Protein AF-0000000084360359 (afdb_homodimer)

Organism: NCBI:txid28181

InterPro domains:
  IPR021473 Protein of unknown function DUF3126 [PF11324] (5-67)

Radius of gyration: 15.85 Å; Cα contacts (8 Å, |Δi|>4): 251; chains: 2; bounding box: 29×44×35 Å

pLDDT: mean 91.84, std 10.42, range [47.56, 98.38]

Foldseek 3Di:
DDPVVQVVVQVVVCVVVVANQKDFDDDPDPPDWTWIDRPPHTFFTKDWDDDPRDIDIDTDGDDDPVNDDDPDDD/DDPVVQVVVQVVVCVVVVANQKDFDDDPDPPDWTWIDRPPHTFFTKDWDDDPRDIDIDTDGDDDPVNDDDPDDD

Secondary structure (DSSP, 8-state):
--HHHHHHHHHHHHHHHT-TTEE-PPPSSTTS-EEEEETTEEEEEEEEEEETTEEEEEEEEEEEGGGSPPP---/--HHHHHHHHHHHHHHHT-TTEE-PPPSSTTS-EEEEETTEEEEEEEEEEETTEEEEEEEEEEEGGGSPPP---

Sequence (148 aa):
MRTTEIARVQAYLRQAFSNNRITVPPVMKADAPIEVYIGDEFIGVLHRDEDEGEVSYSLVMTILDMDLPPLPELMRTTEIARVQAYLRQAFSNNRITVPPVMKADAPIEVYIGDEFIGVL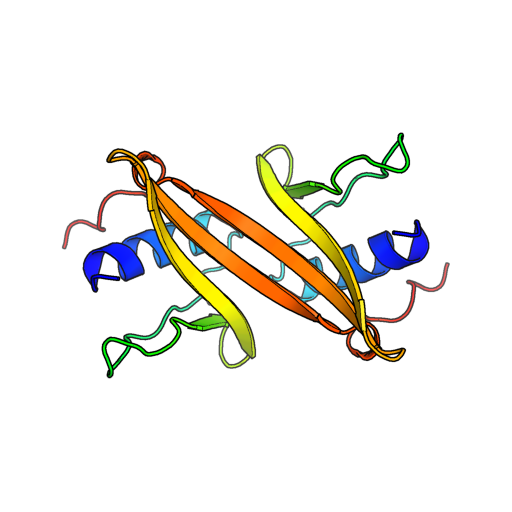HRDEDEGEVSYSLVMTILDMDLPPLPEL

Structure (mmCIF, N/CA/C/O backbone):
data_AF-0000000084360359-model_v1
#
loop_
_entity.id
_entity.type
_entity.pdbx_description
1 polymer 'DUF3126 domain-containing protein'
#
loop_
_atom_site.group_PDB
_atom_site.id
_atom_site.type_symbol
_atom_site.label_atom_id
_atom_site.label_alt_id
_atom_site.label_comp_id
_atom_site.label_asym_id
_atom_site.label_entity_id
_atom_site.label_seq_id
_atom_site.pdbx_PDB_ins_code
_atom_site.Cartn_x
_atom_site.Cartn_y
_atom_site.Cartn_z
_atom_site.occupancy
_atom_site.B_iso_or_equiv
_atom_site.auth_seq_id
_atom_site.auth_comp_id
_atom_site.auth_asym_id
_atom_site.auth_atom_id
_atom_site.pdbx_PDB_model_num
ATOM 1 N N . MET A 1 1 ? -7.301 15.188 4.52 1 89.31 1 MET A N 1
ATOM 2 C CA . MET A 1 1 ? -6.18 15.062 5.445 1 89.31 1 MET A CA 1
ATOM 3 C C . MET A 1 1 ? -5.43 16.391 5.574 1 89.31 1 MET A C 1
ATOM 5 O O . MET A 1 1 ? -5.27 17.109 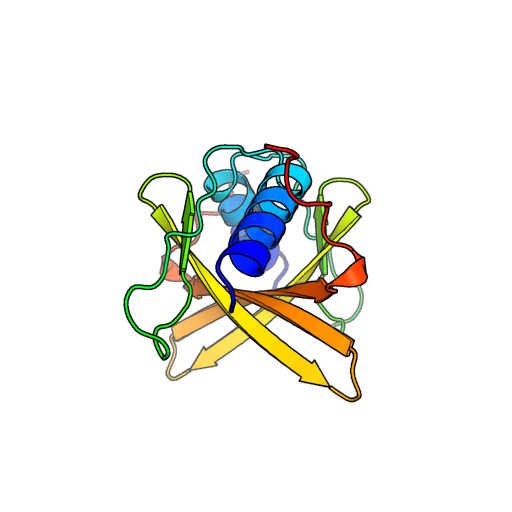4.594 1 89.31 1 MET A O 1
ATOM 9 N N . ARG A 1 2 ? -5.066 16.719 6.887 1 86.88 2 ARG A N 1
ATOM 10 C CA . ARG A 1 2 ? -4.25 17.906 7.105 1 86.88 2 ARG A CA 1
ATOM 11 C C . ARG A 1 2 ? -2.826 17.688 6.609 1 86.88 2 ARG A C 1
ATOM 13 O O . ARG A 1 2 ? -2.348 16.547 6.547 1 86.88 2 ARG A O 1
ATOM 20 N N . THR A 1 3 ? -2.23 18.828 6.301 1 89.44 3 THR A N 1
ATOM 21 C CA . THR A 1 3 ? -0.854 18.766 5.824 1 89.44 3 THR A CA 1
ATOM 22 C C . THR A 1 3 ? 0.033 18.016 6.816 1 89.44 3 THR A C 1
ATOM 24 O O . THR A 1 3 ? 0.92 17.266 6.418 1 89.44 3 THR A O 1
ATOM 27 N N . THR A 1 4 ? -0.174 18.25 8.078 1 90.44 4 THR A N 1
ATOM 28 C CA . THR A 1 4 ? 0.625 17.578 9.102 1 90.44 4 THR A CA 1
ATOM 29 C C . THR A 1 4 ? 0.376 16.078 9.094 1 90.44 4 THR A C 1
ATOM 31 O O . THR A 1 4 ? 1.308 15.289 9.266 1 90.44 4 THR A O 1
ATOM 34 N N . GLU A 1 5 ? -0.907 15.68 8.984 1 92.5 5 GLU A N 1
ATOM 35 C CA . GLU A 1 5 ? -1.228 14.258 8.875 1 92.5 5 GLU A CA 1
ATOM 36 C C . GLU A 1 5 ? -0.517 13.617 7.688 1 92.5 5 GLU A C 1
ATOM 38 O O . GLU A 1 5 ? 0.046 12.531 7.805 1 92.5 5 GLU A O 1
ATOM 43 N N . ILE A 1 6 ? -0.558 14.312 6.59 1 93.69 6 ILE A N 1
ATOM 44 C CA . ILE A 1 6 ? 0.05 13.812 5.363 1 93.69 6 ILE A CA 1
ATOM 45 C C . ILE A 1 6 ? 1.549 13.617 5.57 1 93.69 6 ILE A C 1
ATOM 47 O O . ILE A 1 6 ? 2.104 12.586 5.184 1 93.69 6 ILE A O 1
ATOM 51 N N . ALA A 1 7 ? 2.174 14.602 6.191 1 94 7 ALA A N 1
ATOM 52 C CA . ALA A 1 7 ? 3.609 14.523 6.445 1 94 7 ALA A CA 1
ATOM 53 C C . ALA A 1 7 ? 3.939 13.336 7.348 1 94 7 ALA A C 1
ATOM 55 O O . ALA A 1 7 ? 4.945 12.648 7.141 1 94 7 ALA A O 1
ATOM 56 N N . ARG A 1 8 ? 3.121 13.086 8.305 1 96.25 8 ARG A N 1
ATOM 57 C CA . ARG A 1 8 ? 3.357 11.984 9.234 1 96.25 8 ARG A CA 1
ATOM 58 C C . ARG A 1 8 ? 3.135 10.641 8.547 1 96.25 8 ARG A C 1
ATOM 60 O O . ARG A 1 8 ? 3.896 9.695 8.766 1 96.25 8 ARG A O 1
ATOM 67 N N . VAL A 1 9 ? 2.094 10.555 7.711 1 96.88 9 VAL A N 1
ATOM 68 C CA . VAL A 1 9 ? 1.86 9.328 6.957 1 96.88 9 VAL A CA 1
ATOM 69 C C . VAL A 1 9 ? 3.029 9.07 6.012 1 96.88 9 VAL A C 1
ATOM 71 O O . VAL A 1 9 ? 3.508 7.938 5.898 1 96.88 9 VAL A O 1
ATOM 74 N N . GLN A 1 10 ? 3.484 10.125 5.348 1 96.81 10 GLN A N 1
ATOM 75 C CA . GLN A 1 10 ? 4.637 9.977 4.469 1 96.81 10 GLN A CA 1
ATOM 76 C C . GLN A 1 10 ? 5.848 9.453 5.234 1 96.81 10 GLN A C 1
ATOM 78 O O . GLN A 1 10 ? 6.535 8.531 4.773 1 96.81 10 GLN A O 1
ATOM 83 N N . ALA A 1 11 ? 6.125 10.008 6.402 1 96.94 11 ALA A N 1
ATOM 84 C CA . ALA A 1 11 ? 7.254 9.57 7.219 1 96.94 11 ALA A CA 1
ATOM 85 C C . ALA A 1 11 ? 7.109 8.109 7.617 1 96.94 11 ALA A C 1
ATOM 87 O O . ALA A 1 11 ? 8.078 7.344 7.562 1 96.94 11 ALA A O 1
ATOM 88 N N . TYR A 1 12 ? 5.914 7.738 7.988 1 97.69 12 TYR A N 1
ATOM 89 C CA . TYR A 1 12 ? 5.645 6.352 8.352 1 97.69 12 TYR A CA 1
ATOM 90 C C . TYR A 1 12 ? 5.949 5.414 7.184 1 97.69 12 TYR A C 1
ATOM 92 O O . TYR A 1 12 ? 6.625 4.398 7.359 1 97.69 12 TYR A O 1
ATOM 100 N N . LEU A 1 13 ? 5.422 5.742 6.012 1 97.06 13 LEU A N 1
ATOM 101 C CA . LEU A 1 13 ? 5.609 4.895 4.84 1 97.06 13 LEU A CA 1
ATOM 102 C C . LEU A 1 13 ? 7.086 4.777 4.484 1 97.06 13 LEU A C 1
ATOM 104 O O . LEU A 1 13 ? 7.562 3.691 4.145 1 97.06 13 LEU A O 1
ATOM 108 N N . ARG A 1 14 ? 7.801 5.871 4.559 1 96.88 14 ARG A N 1
ATOM 109 C CA . ARG A 1 14 ? 9.227 5.855 4.258 1 96.88 14 ARG A CA 1
ATOM 110 C C . ARG A 1 14 ? 9.977 4.945 5.223 1 96.88 14 ARG A C 1
ATOM 112 O O . ARG A 1 14 ? 10.891 4.219 4.812 1 96.88 14 ARG A O 1
ATOM 119 N N . GLN A 1 15 ? 9.594 5.008 6.473 1 95.88 15 GLN A N 1
ATOM 120 C CA . GLN A 1 15 ? 10.227 4.137 7.457 1 95.88 15 GLN A CA 1
ATOM 121 C C . GLN A 1 15 ? 9.844 2.678 7.227 1 95.88 15 GLN A C 1
ATOM 123 O O . GLN A 1 15 ? 10.711 1.802 7.203 1 95.88 15 GLN A O 1
ATOM 128 N N . ALA A 1 16 ? 8.633 2.418 7.047 1 95.06 16 ALA A N 1
ATOM 129 C CA . ALA A 1 16 ? 8.133 1.056 6.883 1 95.06 16 ALA A CA 1
ATOM 130 C C . ALA A 1 16 ? 8.781 0.374 5.68 1 95.06 16 ALA A C 1
ATOM 132 O O . ALA A 1 16 ? 9.117 -0.81 5.738 1 95.06 16 ALA A O 1
ATOM 133 N N . PHE A 1 17 ? 8.906 1.101 4.551 1 96.75 17 PHE A N 1
ATOM 134 C CA . PHE A 1 17 ? 9.375 0.508 3.307 1 96.75 17 PHE A CA 1
ATOM 135 C C . PHE A 1 17 ? 10.875 0.755 3.123 1 96.75 17 PHE A C 1
ATOM 137 O O . PHE A 1 17 ? 11.461 0.302 2.143 1 96.75 17 PHE A O 1
ATOM 144 N N . SER A 1 18 ? 11.508 1.493 4.059 1 96 18 SER A N 1
ATOM 145 C CA . SER A 1 18 ? 12.914 1.875 3.936 1 96 18 SER A CA 1
ATOM 146 C C . SER A 1 18 ? 13.195 2.51 2.576 1 96 18 SER A C 1
ATOM 148 O O . SER A 1 18 ? 14.117 2.1 1.874 1 96 18 SER A O 1
ATOM 150 N N . ASN A 1 19 ? 12.375 3.451 2.217 1 97.12 19 ASN A N 1
ATOM 151 C CA . ASN A 1 19 ? 12.438 4.117 0.922 1 97.12 19 ASN A CA 1
ATOM 152 C C . ASN A 1 19 ? 12.125 5.609 1.041 1 97.12 19 ASN A C 1
ATOM 154 O O . ASN A 1 19 ? 10.961 5.996 1.116 1 97.12 19 ASN A O 1
ATOM 158 N N . ASN A 1 20 ? 13.133 6.438 0.918 1 96.88 20 ASN A N 1
ATOM 159 C CA . ASN A 1 20 ? 12.969 7.871 1.143 1 96.88 20 ASN A CA 1
ATOM 160 C C . ASN A 1 20 ? 12.469 8.578 -0.111 1 96.88 20 ASN A C 1
ATOM 162 O O . ASN A 1 20 ? 12.211 9.789 -0.085 1 96.88 20 ASN A O 1
ATOM 166 N N . ARG A 1 21 ? 12.281 7.805 -1.126 1 97.5 21 ARG A N 1
ATOM 167 C CA . ARG A 1 21 ? 11.789 8.414 -2.357 1 97.5 21 ARG A CA 1
ATOM 168 C C . ARG A 1 21 ? 10.266 8.516 -2.344 1 97.5 21 ARG A C 1
ATOM 170 O O . ARG A 1 21 ? 9.68 9.125 -3.236 1 97.5 21 ARG A O 1
ATOM 177 N N . ILE A 1 22 ? 9.602 7.895 -1.362 1 97.94 22 ILE A N 1
ATOM 178 C CA . ILE A 1 22 ? 8.148 7.957 -1.241 1 97.94 22 ILE A CA 1
ATOM 179 C C . ILE A 1 22 ? 7.719 9.391 -0.941 1 97.94 22 ILE A C 1
ATOM 181 O O . ILE A 1 22 ? 8.273 10.039 -0.047 1 97.94 22 ILE A O 1
ATOM 185 N N . THR A 1 23 ? 6.758 9.914 -1.725 1 97.75 23 THR A N 1
ATOM 186 C CA . THR A 1 23 ? 6.223 11.25 -1.51 1 97.75 23 THR A CA 1
ATOM 187 C C . THR A 1 23 ? 4.699 11.242 -1.553 1 97.75 23 THR A C 1
ATOM 189 O O . THR A 1 23 ? 4.098 10.438 -2.275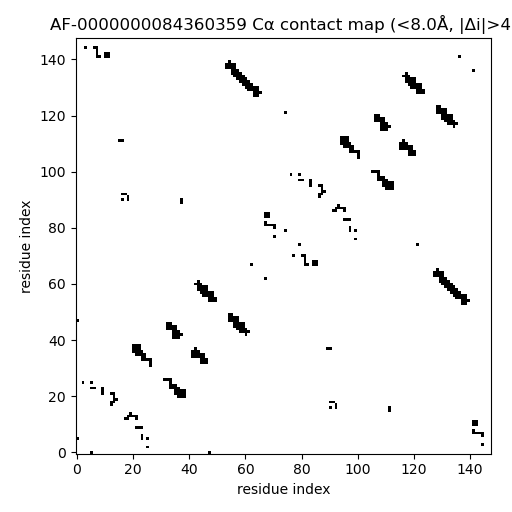 1 97.75 23 THR A O 1
ATOM 192 N N . VAL A 1 24 ? 4.148 12.047 -0.738 1 96.38 24 VAL A N 1
ATOM 193 C CA . VAL A 1 24 ? 2.727 12.359 -0.763 1 96.38 24 VAL A CA 1
ATOM 194 C C . VAL A 1 24 ? 2.531 13.859 -0.997 1 96.38 24 VAL A C 1
ATOM 196 O O . VAL A 1 24 ? 2.502 14.641 -0.045 1 96.38 24 VAL A O 1
ATOM 199 N N . PRO A 1 25 ? 2.42 14.234 -2.234 1 93.12 25 PRO A N 1
ATOM 200 C CA . PRO A 1 25 ? 2.324 15.664 -2.535 1 93.12 25 PRO A CA 1
ATOM 201 C C . PRO A 1 25 ? 1.104 16.312 -1.897 1 93.12 25 PRO A C 1
ATOM 203 O O . PRO A 1 25 ? 0.078 15.664 -1.695 1 93.12 25 PRO A O 1
ATOM 206 N N . PRO A 1 26 ? 1.292 17.547 -1.608 1 83.62 26 PRO A N 1
ATOM 207 C CA . PRO A 1 26 ? 0.15 18.281 -1.046 1 83.62 26 PRO A CA 1
ATOM 208 C C . PRO A 1 26 ? -1.022 18.375 -2.02 1 83.62 26 PRO A C 1
ATOM 210 O O . PRO A 1 26 ? -0.818 18.422 -3.234 1 83.62 26 PRO A O 1
ATOM 213 N N . VAL A 1 27 ? -2.16 18.203 -1.454 1 75.75 27 VAL A N 1
ATOM 214 C CA . VAL A 1 27 ? -3.359 18.281 -2.281 1 75.75 27 VAL A CA 1
ATOM 215 C C . VAL A 1 27 ? -3.826 19.734 -2.365 1 75.75 27 VAL A C 1
ATOM 217 O O . VAL A 1 27 ? -3.709 20.484 -1.396 1 75.75 27 VAL A O 1
ATOM 220 N N . MET A 1 28 ? -4.023 20.156 -3.533 1 72.5 28 MET A N 1
ATOM 221 C CA . MET A 1 28 ? -4.434 21.547 -3.744 1 72.5 28 MET A CA 1
ATOM 222 C C . MET A 1 28 ? -5.934 21.703 -3.529 1 72.5 28 MET A C 1
ATOM 224 O O . MET A 1 28 ? -6.402 22.797 -3.197 1 72.5 28 MET A O 1
ATOM 228 N N . LYS A 1 29 ? -6.676 20.625 -3.801 1 73.94 29 LYS A N 1
ATOM 229 C CA . LYS A 1 29 ? -8.117 20.688 -3.578 1 73.94 29 LYS A CA 1
ATOM 230 C C . LYS A 1 29 ? -8.547 19.734 -2.469 1 73.94 29 LYS A C 1
ATOM 232 O O . LYS A 1 29 ? -8.008 18.625 -2.348 1 73.94 29 LYS A O 1
ATOM 237 N N . ALA A 1 30 ? -9.469 20.141 -1.63 1 67 30 ALA A N 1
ATOM 238 C CA . ALA A 1 30 ? -9.914 19.438 -0.43 1 67 30 ALA A CA 1
ATOM 239 C C . ALA A 1 30 ? -10.445 18.047 -0.775 1 67 30 ALA A C 1
ATOM 241 O O . ALA A 1 30 ? -10.234 17.094 -0.027 1 67 30 ALA A O 1
ATOM 242 N N . ASP A 1 31 ? -11.047 17.828 -1.919 1 75.94 31 ASP A N 1
ATOM 243 C CA . ASP A 1 31 ? -11.719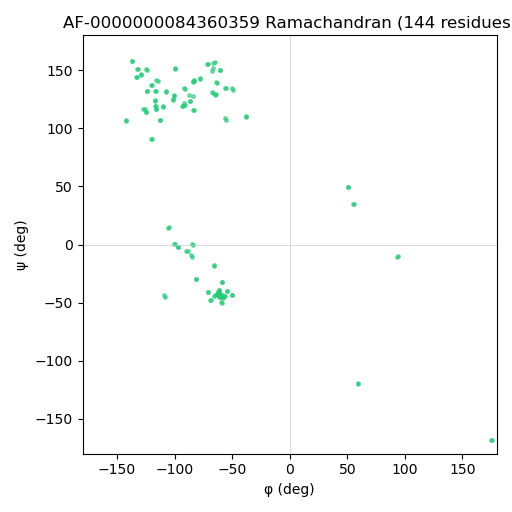 16.562 -2.191 1 75.94 31 ASP A CA 1
ATOM 244 C C . ASP A 1 31 ? -10.914 15.695 -3.158 1 75.94 31 ASP A C 1
ATOM 246 O O . ASP A 1 31 ? -11.398 14.68 -3.652 1 75.94 31 ASP A O 1
ATOM 250 N N . ALA A 1 32 ? -9.719 16.172 -3.238 1 78.94 32 ALA A N 1
ATOM 251 C CA . ALA A 1 32 ? -8.891 15.422 -4.176 1 78.94 32 ALA A CA 1
ATOM 252 C C . ALA A 1 32 ? -8.297 14.188 -3.51 1 78.94 32 ALA A C 1
ATOM 254 O O . ALA A 1 32 ? -8.062 14.18 -2.301 1 78.94 32 ALA A O 1
ATOM 255 N N . PRO A 1 33 ? -8.266 13.125 -4.32 1 83.88 33 PRO A N 1
ATOM 256 C CA . PRO A 1 33 ? -7.562 11.961 -3.783 1 83.88 33 PRO A CA 1
ATOM 257 C C . PRO A 1 33 ? -6.125 12.273 -3.383 1 83.88 33 PRO A C 1
ATOM 259 O O . PRO A 1 33 ? -5.445 13.047 -4.062 1 83.88 33 PRO A O 1
ATOM 262 N N . ILE A 1 34 ? -5.758 11.797 -2.236 1 93.81 34 ILE A N 1
ATOM 263 C CA . ILE A 1 34 ? -4.371 11.93 -1.801 1 93.81 34 ILE A CA 1
ATOM 264 C C . ILE A 1 34 ? -3.535 10.797 -2.404 1 93.81 34 ILE A C 1
ATOM 266 O O . ILE A 1 34 ? -3.746 9.625 -2.09 1 93.81 34 ILE A O 1
ATOM 270 N N . GLU A 1 35 ? -2.605 11.195 -3.234 1 97.19 35 GLU A N 1
ATOM 271 C CA . GLU A 1 35 ? -1.834 10.234 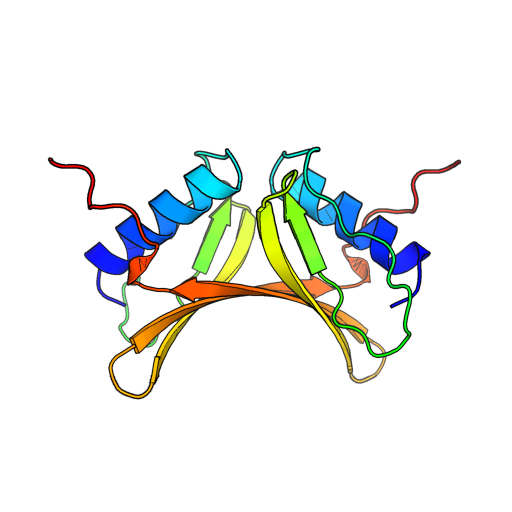-4.012 1 97.19 35 GLU A CA 1
ATOM 272 C C . GLU A 1 35 ? -0.47 9.977 -3.377 1 97.19 35 GLU A C 1
ATOM 274 O O . GLU A 1 35 ? 0.086 10.852 -2.711 1 97.19 35 GLU A O 1
ATOM 279 N N . VAL A 1 36 ? 0.045 8.828 -3.582 1 97.69 36 VAL A N 1
ATOM 280 C CA . VAL A 1 36 ? 1.359 8.422 -3.1 1 97.69 36 VAL A CA 1
ATOM 281 C C . VAL A 1 36 ? 2.254 8.055 -4.281 1 97.69 36 VAL A C 1
ATOM 283 O O . VAL A 1 36 ? 1.82 7.355 -5.203 1 97.69 36 VAL A O 1
ATOM 286 N N . TYR A 1 37 ? 3.506 8.5 -4.219 1 98.12 37 TYR A N 1
ATOM 287 C CA . TYR A 1 37 ? 4.449 8.273 -5.309 1 98.12 37 TYR A CA 1
ATOM 288 C C . TYR A 1 37 ? 5.777 7.75 -4.777 1 98.12 37 TYR A C 1
ATOM 290 O O . TYR A 1 37 ? 6.137 8 -3.625 1 98.12 37 TYR A O 1
ATOM 298 N N . ILE A 1 38 ? 6.441 6.992 -5.566 1 97.69 38 ILE A N 1
ATOM 299 C CA . ILE A 1 38 ? 7.879 6.758 -5.457 1 97.69 38 ILE A CA 1
ATOM 300 C C . ILE A 1 38 ? 8.594 7.379 -6.656 1 97.69 38 ILE A C 1
ATOM 302 O O . ILE A 1 38 ? 8.516 6.859 -7.773 1 97.69 38 ILE A O 1
ATOM 306 N N . GLY A 1 39 ? 9.273 8.461 -6.363 1 95.25 39 GLY A N 1
ATOM 307 C CA . GLY A 1 39 ? 9.688 9.273 -7.5 1 95.25 39 GLY A CA 1
ATOM 308 C C . GLY A 1 39 ? 8.531 9.758 -8.344 1 95.25 39 GLY A C 1
ATOM 309 O O . GLY A 1 39 ? 7.598 10.383 -7.824 1 95.25 39 GLY A O 1
ATOM 310 N N . ASP A 1 40 ? 8.492 9.391 -9.648 1 95.31 40 ASP A N 1
ATOM 311 C CA . ASP A 1 40 ? 7.434 9.812 -10.57 1 95.31 40 ASP A CA 1
ATOM 312 C C . ASP A 1 40 ? 6.391 8.711 -10.75 1 95.31 40 ASP A C 1
ATOM 314 O O . ASP A 1 40 ? 5.414 8.891 -11.484 1 95.31 40 ASP A O 1
ATOM 318 N N . GLU A 1 41 ? 6.613 7.688 -10.094 1 95 41 GLU A N 1
ATOM 319 C CA . GLU A 1 41 ? 5.723 6.543 -10.266 1 95 41 GLU A CA 1
ATOM 320 C C . GLU A 1 41 ? 4.578 6.574 -9.258 1 95 41 GLU A C 1
ATOM 322 O O . GLU A 1 41 ? 4.809 6.598 -8.047 1 95 41 GLU A O 1
ATOM 327 N N . PHE A 1 42 ? 3.389 6.59 -9.758 1 97.19 42 PHE A N 1
ATOM 328 C CA . PHE A 1 42 ? 2.197 6.527 -8.914 1 97.19 42 PHE A CA 1
ATOM 329 C C . PHE A 1 42 ? 2.082 5.168 -8.234 1 97.19 42 PHE A C 1
ATOM 331 O O . PHE A 1 42 ? 2.186 4.129 -8.891 1 97.19 42 PHE A O 1
ATOM 338 N N . ILE A 1 43 ? 1.854 5.18 -6.926 1 96.88 43 ILE A N 1
ATOM 339 C CA . ILE A 1 43 ? 1.802 3.941 -6.16 1 96.88 43 ILE A CA 1
ATOM 340 C C . ILE A 1 43 ? 0.365 3.664 -5.723 1 96.88 43 ILE A C 1
ATOM 342 O O . ILE A 1 43 ? -0.091 2.52 -5.754 1 96.88 43 ILE A O 1
ATOM 346 N N . GLY A 1 44 ? -0.323 4.703 -5.25 1 97.88 44 GLY A N 1
ATOM 347 C CA . GLY A 1 44 ? -1.663 4.48 -4.73 1 97.88 44 GLY A CA 1
ATOM 348 C C . GLY A 1 44 ? -2.279 5.727 -4.121 1 97.88 44 GLY A C 1
ATOM 349 O O . GLY A 1 44 ? -1.793 6.836 -4.34 1 97.88 44 GLY A O 1
ATOM 350 N N . VAL A 1 45 ? -3.41 5.43 -3.414 1 97.12 45 VAL A N 1
ATOM 351 C CA . VAL A 1 45 ? -4.164 6.539 -2.842 1 97.12 45 VAL A CA 1
ATOM 352 C C . VAL A 1 45 ? -4.336 6.324 -1.339 1 97.12 45 VAL A C 1
ATOM 354 O O . VAL A 1 45 ? -4.441 5.184 -0.877 1 97.12 45 VAL A O 1
ATOM 357 N N . LEU A 1 46 ? -4.426 7.492 -0.67 1 96.94 46 LEU A N 1
ATOM 358 C CA . LEU A 1 46 ? -4.641 7.477 0.772 1 96.94 46 LEU A CA 1
ATOM 359 C C . LEU A 1 46 ? -6.062 7.914 1.112 1 96.94 46 LEU A C 1
ATOM 361 O O . LEU A 1 46 ? -6.543 8.93 0.602 1 96.94 46 LEU A O 1
ATOM 365 N N . HIS A 1 47 ? -6.719 7.129 1.992 1 96.56 47 HIS A N 1
ATOM 366 C CA . HIS A 1 47 ? -8.031 7.461 2.531 1 96.56 47 HIS A CA 1
ATOM 367 C C . HIS A 1 47 ? -7.977 7.66 4.043 1 96.56 47 HIS A C 1
ATOM 369 O O . HIS A 1 47 ? -7.348 6.871 4.754 1 96.56 47 HIS A O 1
ATOM 375 N N . ARG A 1 48 ? -8.555 8.703 4.449 1 95.56 48 ARG A N 1
ATOM 376 C CA . ARG A 1 48 ? -8.672 8.977 5.879 1 95.56 48 ARG A CA 1
ATOM 377 C C . ARG A 1 48 ? -10.055 8.609 6.398 1 95.56 48 ARG A C 1
ATOM 379 O O . ARG A 1 48 ? -11.07 8.961 5.781 1 95.56 48 ARG A O 1
ATOM 386 N N . ASP A 1 49 ? -10.031 7.848 7.434 1 96.38 49 ASP A N 1
ATOM 387 C CA . ASP A 1 49 ? -11.297 7.496 8.07 1 96.38 49 ASP A CA 1
ATOM 388 C C . ASP A 1 49 ? -11.258 7.766 9.57 1 96.38 49 ASP A C 1
ATOM 390 O O . ASP A 1 49 ? -10.188 7.707 10.188 1 96.38 49 ASP A O 1
ATOM 394 N N . GLU A 1 50 ? -12.375 8.141 10.117 1 96.12 50 GLU A N 1
ATOM 395 C CA . GLU A 1 50 ? -12.555 8.289 11.555 1 96.12 50 GLU A CA 1
ATOM 396 C C . GLU A 1 50 ? -13.766 7.504 12.047 1 96.12 50 GLU A C 1
ATOM 398 O O . GLU A 1 50 ? -14.875 7.676 11.531 1 96.12 50 GLU A O 1
ATOM 403 N N . ASP A 1 51 ? -13.508 6.578 12.859 1 95.06 51 ASP A N 1
ATOM 404 C CA . ASP A 1 51 ? -14.555 5.75 13.453 1 95.06 51 ASP A CA 1
ATOM 405 C C . ASP A 1 51 ? -14.477 5.766 14.977 1 95.06 51 ASP A C 1
ATOM 407 O O . ASP A 1 51 ? -13.492 5.309 15.555 1 95.06 51 ASP A O 1
ATOM 411 N N . GLU A 1 52 ? -15.508 6.34 15.617 1 95.44 52 GLU A N 1
ATOM 412 C CA . GLU A 1 52 ? -15.602 6.398 17.078 1 95.44 52 GLU A CA 1
ATOM 413 C C . GLU A 1 52 ? -14.359 7.047 17.688 1 95.44 52 GLU A C 1
ATOM 415 O O . GLU A 1 52 ? -13.766 6.512 18.625 1 95.44 52 GLU A O 1
ATOM 420 N N . GLY A 1 53 ? -13.75 8.031 17.047 1 93.62 53 GLY A N 1
ATOM 421 C CA . GLY A 1 53 ? -12.648 8.82 17.578 1 93.62 53 GLY A CA 1
ATOM 422 C C . GLY A 1 53 ? -11.289 8.289 17.188 1 93.62 53 GLY A C 1
ATOM 423 O O . GLY A 1 53 ? -10.266 8.906 17.469 1 93.62 53 GLY A O 1
ATOM 424 N N . GLU A 1 54 ? -11.289 7.129 16.625 1 96.88 54 GLU A N 1
ATOM 425 C CA . GLU A 1 54 ? -10.023 6.562 16.172 1 96.88 54 GLU A CA 1
ATOM 426 C C . GLU A 1 54 ? -9.773 6.887 14.695 1 96.88 54 GLU A C 1
ATOM 428 O O . GLU A 1 54 ? -10.594 6.555 13.836 1 96.88 54 GLU A O 1
ATOM 433 N N . VAL A 1 55 ? -8.695 7.582 14.477 1 97.31 55 VAL A N 1
ATOM 434 C CA . VAL A 1 55 ? -8.344 7.965 13.117 1 97.31 55 VAL A CA 1
ATOM 435 C C . VAL A 1 55 ? -7.434 6.906 12.5 1 97.31 55 VAL A C 1
ATOM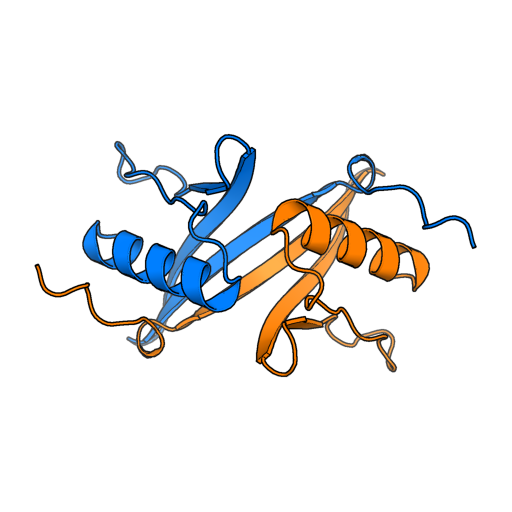 437 O O . VAL A 1 55 ? -6.512 6.41 13.156 1 97.31 55 VAL A O 1
ATOM 440 N N . SER A 1 56 ? -7.777 6.574 11.289 1 98.12 56 SER A N 1
ATOM 441 C CA . SER A 1 56 ? -6.926 5.66 10.539 1 98.12 56 SER A CA 1
ATOM 442 C C . SER A 1 56 ? -6.762 6.121 9.094 1 98.12 56 SER A C 1
ATOM 444 O O . SER A 1 56 ? -7.559 6.918 8.594 1 98.12 56 SER A O 1
ATOM 446 N N . TYR A 1 57 ? -5.73 5.691 8.469 1 97.81 57 TYR A N 1
ATOM 447 C CA . TYR A 1 57 ? -5.391 5.945 7.074 1 97.81 57 TYR A CA 1
ATOM 448 C C . TYR A 1 57 ? -5.207 4.641 6.309 1 97.81 57 TYR A C 1
ATOM 450 O O . TYR A 1 57 ? -4.602 3.695 6.82 1 97.81 57 TYR A O 1
ATOM 458 N N . SER A 1 58 ? -5.84 4.625 5.203 1 97.88 58 SER A N 1
ATOM 459 C CA . SER A 1 58 ? -5.68 3.438 4.371 1 97.88 58 SER A CA 1
ATOM 460 C C . SER A 1 58 ? -5 3.775 3.049 1 97.88 58 SER A C 1
ATOM 462 O O . SER A 1 58 ? -5.488 4.609 2.287 1 97.88 58 SER A O 1
ATOM 464 N N . LEU A 1 59 ? -3.877 3.17 2.852 1 98.38 59 LEU A N 1
ATOM 465 C CA . LEU A 1 59 ? -3.264 3.205 1.528 1 98.38 59 LEU A CA 1
ATOM 466 C C . LEU A 1 59 ? -3.799 2.078 0.65 1 98.38 59 LEU A C 1
ATOM 468 O O . LEU A 1 59 ? -3.77 0.911 1.045 1 98.38 59 LEU A O 1
ATOM 472 N N . VAL A 1 60 ? -4.316 2.48 -0.455 1 98.31 60 VAL A N 1
ATOM 473 C CA . VAL A 1 60 ? -4.832 1.492 -1.396 1 98.31 60 VAL A CA 1
ATOM 474 C C . VAL A 1 60 ? -4.027 1.542 -2.693 1 98.31 60 VAL A C 1
ATOM 476 O O . VAL A 1 60 ? -3.984 2.576 -3.363 1 98.31 60 VAL A O 1
ATOM 479 N N . MET A 1 61 ? -3.342 0.474 -3.018 1 98.31 61 MET A N 1
ATOM 480 C CA . MET A 1 61 ? -2.613 0.281 -4.27 1 98.31 61 MET A CA 1
ATOM 481 C C . MET A 1 61 ? -3.297 -0.765 -5.145 1 98.31 61 MET A C 1
ATOM 483 O O . MET A 1 61 ? -3.42 -1.926 -4.75 1 98.31 61 MET A O 1
ATOM 487 N N . THR A 1 62 ? -3.729 -0.362 -6.312 1 98.06 62 THR A N 1
ATOM 488 C CA . THR A 1 62 ? -4.352 -1.288 -7.25 1 98.06 62 THR A CA 1
ATOM 489 C C . THR A 1 62 ? -3.365 -1.701 -8.336 1 98.06 62 THR A C 1
ATOM 491 O O . THR A 1 62 ? -2.764 -0.848 -8.992 1 98.06 62 THR A O 1
ATOM 494 N N . ILE A 1 63 ? -3.215 -2.953 -8.445 1 98.19 63 ILE A N 1
ATOM 495 C CA . ILE A 1 63 ? -2.289 -3.547 -9.406 1 98.19 63 ILE A CA 1
ATOM 496 C C . ILE A 1 63 ? -3.062 -4.391 -10.414 1 98.19 63 ILE A C 1
ATOM 498 O O . ILE A 1 63 ? -3.803 -5.301 -10.039 1 98.19 63 ILE A O 1
ATOM 502 N N . LEU A 1 64 ? -2.854 -4.043 -11.656 1 97.88 64 LEU A N 1
ATOM 503 C CA . LEU A 1 64 ? -3.49 -4.844 -12.703 1 97.88 64 LEU A CA 1
ATOM 504 C C . LEU A 1 64 ? -2.648 -6.074 -13.031 1 97.88 64 LEU A C 1
ATOM 506 O O . LEU A 1 64 ? -1.419 -5.996 -13.078 1 97.88 64 LEU A O 1
ATOM 510 N N . ASP A 1 65 ? -3.285 -7.121 -13.25 1 97 65 ASP A N 1
ATOM 511 C CA . ASP A 1 65 ? -2.598 -8.359 -13.617 1 97 65 ASP A CA 1
ATOM 512 C C . ASP A 1 65 ? -1.61 -8.117 -14.758 1 97 65 ASP A C 1
ATOM 514 O O . ASP A 1 65 ? -0.474 -8.594 -14.711 1 97 65 ASP A O 1
ATOM 518 N N . MET A 1 66 ? -2.051 -7.391 -15.68 1 95 66 MET A N 1
ATOM 519 C CA . MET A 1 66 ? -1.244 -7.184 -16.875 1 95 66 MET A CA 1
ATOM 520 C C . MET A 1 66 ? 0.031 -6.414 -16.547 1 95 66 MET A C 1
ATOM 522 O O . MET A 1 66 ? 0.979 -6.41 -17.344 1 95 66 MET A O 1
ATOM 526 N N . ASP A 1 67 ? 0.1 -5.742 -15.461 1 95.81 67 ASP A N 1
ATOM 527 C CA . ASP A 1 67 ? 1.267 -4.957 -15.07 1 95.81 67 ASP A CA 1
ATOM 528 C C . ASP A 1 67 ? 2.262 -5.797 -14.281 1 95.81 67 ASP A C 1
ATOM 530 O O . ASP A 1 67 ? 3.377 -5.355 -14 1 95.81 67 ASP A O 1
ATOM 534 N N . LEU A 1 68 ? 1.93 -7.012 -13.961 1 97 68 LEU A N 1
ATOM 535 C CA . LEU A 1 68 ? 2.789 -7.867 -13.148 1 97 68 LEU A CA 1
ATOM 536 C C . LEU A 1 68 ? 3.926 -8.445 -13.984 1 97 68 LEU A C 1
ATOM 538 O O . LEU A 1 68 ? 3.74 -8.75 -15.164 1 97 68 LEU A O 1
ATOM 542 N N . PRO A 1 69 ? 5.082 -8.539 -13.328 1 95.25 69 PRO A N 1
ATOM 543 C CA . PRO A 1 69 ? 6.184 -9.195 -14.031 1 95.25 69 PRO A CA 1
ATOM 544 C C . PRO A 1 69 ? 5.922 -10.672 -14.305 1 95.25 69 PRO A C 1
ATOM 546 O O . PRO A 1 69 ? 5.078 -11.281 -13.641 1 95.25 69 PRO A O 1
ATOM 549 N N . PRO A 1 70 ? 6.648 -11.18 -15.352 1 89.75 70 PRO A N 1
ATOM 550 C CA . PRO A 1 70 ? 6.539 -12.625 -15.562 1 89.75 70 PRO A CA 1
ATOM 551 C C . PRO A 1 70 ? 7.152 -13.43 -14.414 1 89.75 70 PRO A C 1
ATOM 553 O O . PRO A 1 70 ? 7.918 -12.891 -13.617 1 89.75 70 PRO A O 1
ATOM 556 N N . LEU A 1 71 ? 6.602 -14.688 -14.203 1 78.31 71 LEU A N 1
ATOM 557 C CA . LEU A 1 71 ? 7.211 -15.555 -13.203 1 78.31 71 LEU A CA 1
ATOM 558 C C . LEU A 1 71 ? 8.719 -15.633 -13.391 1 78.31 71 LEU A C 1
ATOM 560 O O . LEU A 1 71 ? 9.211 -15.625 -14.531 1 78.31 71 LEU A O 1
ATOM 564 N N . PRO A 1 72 ? 9.359 -15.461 -12.211 1 60.56 72 PRO A N 1
ATOM 565 C CA . PRO A 1 72 ? 10.789 -15.727 -12.438 1 60.56 72 PRO A CA 1
ATOM 566 C C . PRO A 1 72 ? 11.039 -17.109 -13.047 1 60.56 72 PRO A C 1
ATOM 568 O O . PRO A 1 72 ? 10.305 -18.047 -12.766 1 60.56 72 PRO A O 1
ATOM 571 N N . GLU A 1 73 ? 11.398 -17.094 -14.305 1 55 73 GLU A N 1
ATOM 572 C CA . GLU A 1 73 ? 11.797 -18.375 -14.891 1 55 73 GLU A CA 1
ATOM 573 C C . GLU A 1 73 ? 12.586 -19.219 -13.891 1 55 73 GLU A C 1
ATOM 575 O O . GLU A 1 73 ? 13.406 -18.688 -13.141 1 55 73 GLU A O 1
ATOM 580 N N . LEU A 1 74 ? 11.875 -20.344 -13.43 1 47.56 74 LEU A N 1
ATOM 581 C CA . LEU A 1 74 ? 12.758 -21.281 -12.758 1 47.56 74 LEU A CA 1
ATOM 582 C C . LEU A 1 74 ? 14.055 -21.469 -13.539 1 47.56 74 LEU A C 1
ATOM 584 O O . LEU A 1 74 ? 14.062 -21.375 -14.773 1 47.56 74 LEU A O 1
ATOM 588 N N . MET B 1 1 ? -6.195 -16.219 -4.328 1 88.94 1 MET B N 1
ATOM 589 C CA . MET B 1 1 ? -5.098 -16 -5.27 1 88.94 1 MET B CA 1
ATOM 590 C C . MET B 1 1 ? -4.25 -17.266 -5.41 1 88.94 1 MET B C 1
ATOM 592 O O . MET B 1 1 ? -4.027 -17.984 -4.438 1 88.94 1 MET B O 1
ATOM 596 N N . ARG B 1 2 ? -3.867 -17.547 -6.73 1 86.5 2 ARG B N 1
ATOM 597 C CA . ARG B 1 2 ? -2.969 -18.672 -6.965 1 86.5 2 ARG B CA 1
ATOM 598 C C . ARG B 1 2 ? -1.556 -18.359 -6.488 1 86.5 2 ARG B C 1
ATOM 600 O O . ARG B 1 2 ? -1.163 -17.188 -6.422 1 86.5 2 ARG B O 1
ATOM 607 N N . THR B 1 3 ? -0.87 -19.453 -6.195 1 89.31 3 THR B N 1
ATOM 608 C CA . THR B 1 3 ? 0.507 -19.297 -5.738 1 89.31 3 THR B CA 1
ATOM 609 C C . THR B 1 3 ? 1.319 -18.484 -6.742 1 89.31 3 THR B C 1
ATOM 611 O O . THR B 1 3 ? 2.146 -17.656 -6.355 1 89.31 3 THR B O 1
ATOM 614 N N . THR B 1 4 ? 1.113 -18.719 -8.008 1 90.25 4 THR B N 1
ATOM 615 C CA . THR B 1 4 ? 1.846 -18 -9.039 1 90.25 4 THR B CA 1
ATOM 616 C C . THR B 1 4 ? 1.482 -16.516 -9.023 1 90.25 4 THR B C 1
ATOM 618 O O . THR B 1 4 ? 2.35 -15.656 -9.203 1 90.25 4 THR B O 1
ATOM 621 N N . GLU B 1 5 ? 0.174 -16.219 -8.906 1 92.25 5 GLU B N 1
ATOM 622 C CA . GLU B 1 5 ? -0.253 -14.828 -8.789 1 92.25 5 GLU B CA 1
ATOM 623 C C . GLU B 1 5 ? 0.423 -14.141 -7.602 1 92.25 5 GLU B C 1
ATOM 625 O O . GLU B 1 5 ? 0.896 -13.008 -7.723 1 92.25 5 GLU B O 1
ATOM 630 N N . ILE B 1 6 ? 0.452 -14.844 -6.512 1 93.5 6 ILE B N 1
ATOM 631 C CA . ILE B 1 6 ? 1.036 -14.305 -5.289 1 93.5 6 ILE B CA 1
ATOM 632 C C . ILE B 1 6 ? 2.512 -13.984 -5.52 1 93.5 6 ILE B C 1
ATOM 634 O O . ILE B 1 6 ? 2.992 -12.914 -5.137 1 93.5 6 ILE B O 1
ATOM 638 N N . ALA B 1 7 ? 3.205 -14.906 -6.145 1 93.88 7 ALA B N 1
ATOM 639 C CA . ALA B 1 7 ? 4.625 -14.719 -6.418 1 93.88 7 ALA B CA 1
ATOM 640 C C . ALA B 1 7 ? 4.852 -13.508 -7.324 1 93.88 7 ALA B C 1
ATOM 642 O O . ALA B 1 7 ? 5.805 -12.75 -7.125 1 93.88 7 ALA B O 1
ATOM 643 N N . ARG B 1 8 ? 4.004 -13.336 -8.273 1 96.19 8 ARG B N 1
ATOM 644 C CA . ARG B 1 8 ? 4.137 -12.219 -9.203 1 96.19 8 ARG B CA 1
ATOM 645 C C . ARG B 1 8 ? 3.826 -10.898 -8.516 1 96.19 8 ARG B C 1
ATOM 647 O O . ARG B 1 8 ? 4.512 -9.898 -8.742 1 96.19 8 ARG B O 1
ATOM 654 N N . VAL B 1 9 ? 2.789 -10.891 -7.664 1 96.88 9 VAL B N 1
ATOM 655 C CA . VAL B 1 9 ? 2.473 -9.68 -6.91 1 96.88 9 VAL B CA 1
ATOM 656 C C . VAL B 1 9 ? 3.633 -9.336 -5.98 1 96.88 9 VAL B C 1
ATOM 658 O O . VAL B 1 9 ? 4.023 -8.164 -5.871 1 96.88 9 VAL B O 1
ATOM 661 N N . GLN B 1 10 ? 4.184 -10.359 -5.324 1 96.75 10 GLN B N 1
ATOM 662 C CA . GLN B 1 10 ? 5.336 -10.117 -4.457 1 96.75 10 GLN B CA 1
ATOM 663 C C . GLN B 1 10 ? 6.492 -9.508 -5.238 1 96.75 10 GLN B C 1
ATOM 665 O O . GLN B 1 10 ? 7.113 -8.539 -4.781 1 96.75 10 GLN B O 1
ATOM 670 N N . ALA B 1 11 ? 6.789 -10.031 -6.406 1 96.94 11 ALA B N 1
ATOM 671 C CA . ALA B 1 11 ? 7.871 -9.508 -7.238 1 96.94 11 ALA B CA 1
ATOM 672 C C . ALA B 1 11 ? 7.613 -8.062 -7.629 1 96.94 11 ALA B C 1
ATOM 674 O O . ALA B 1 11 ? 8.523 -7.227 -7.59 1 96.94 11 ALA B O 1
ATOM 675 N N . TYR B 1 12 ? 6.383 -7.789 -7.988 1 97.62 12 TYR B N 1
ATOM 676 C CA . TYR B 1 12 ? 6.004 -6.426 -8.344 1 97.62 12 TYR B CA 1
ATOM 677 C C . TYR B 1 12 ? 6.254 -5.469 -7.184 1 97.62 12 TYR B C 1
ATOM 679 O O . TYR B 1 12 ? 6.844 -4.402 -7.367 1 97.62 12 TYR B O 1
ATOM 687 N N . LEU B 1 13 ? 5.766 -5.84 -6.004 1 97.06 13 LEU B N 1
ATOM 688 C CA . LEU B 1 13 ? 5.906 -4.98 -4.836 1 97.06 13 LEU B CA 1
ATOM 689 C C . LEU B 1 13 ? 7.379 -4.75 -4.5 1 97.06 13 LEU B C 1
ATOM 691 O O . LEU B 1 13 ? 7.773 -3.633 -4.168 1 97.06 13 LEU B O 1
ATOM 695 N N . ARG B 1 14 ? 8.172 -5.773 -4.594 1 96.88 14 ARG B N 1
ATOM 696 C CA . ARG B 1 14 ? 9.594 -5.652 -4.316 1 96.88 14 ARG B CA 1
ATOM 697 C C . ARG B 1 14 ? 10.266 -4.688 -5.289 1 96.88 14 ARG B C 1
ATOM 699 O O . ARG B 1 14 ? 11.125 -3.896 -4.895 1 96.88 14 ARG B O 1
ATOM 706 N N . GLN B 1 15 ? 9.875 -4.789 -6.523 1 95.81 15 GLN B N 1
ATOM 707 C CA . GLN B 1 15 ? 10.422 -3.873 -7.516 1 95.81 15 GLN B CA 1
ATOM 708 C C . GLN B 1 15 ? 9.938 -2.447 -7.277 1 95.81 15 GLN B C 1
ATOM 710 O O . GLN B 1 15 ? 10.734 -1.507 -7.27 1 95.81 15 GLN B O 1
ATOM 715 N N . ALA B 1 16 ? 8.711 -2.291 -7.09 1 95 16 ALA B N 1
ATOM 716 C CA . ALA B 1 16 ? 8.109 -0.97 -6.918 1 95 16 ALA B CA 1
ATOM 717 C C . ALA B 1 16 ? 8.719 -0.243 -5.723 1 95 16 ALA B C 1
ATOM 719 O O . ALA B 1 16 ? 8.969 0.964 -5.785 1 95 16 ALA B O 1
ATOM 720 N N . PHE B 1 17 ? 8.914 -0.958 -4.598 1 96.69 17 PHE B N 1
ATOM 721 C CA . PHE B 1 17 ? 9.367 -0.33 -3.361 1 96.69 17 PHE B CA 1
ATOM 722 C C . PHE B 1 17 ? 10.875 -0.469 -3.199 1 96.69 17 PHE B C 1
ATOM 724 O O . PHE B 1 17 ? 11.445 0.031 -2.229 1 96.69 17 PHE B O 1
ATOM 731 N N . SER B 1 18 ? 11.555 -1.156 -4.137 1 96.06 18 SER B N 1
ATOM 732 C CA . SER B 1 18 ? 12.977 -1.436 -4.031 1 96.06 18 SER B CA 1
ATOM 733 C C . SER B 1 18 ? 13.328 -2.045 -2.678 1 96.06 18 SER B C 1
ATOM 735 O O . SER B 1 18 ? 14.227 -1.567 -1.986 1 96.06 18 SER B O 1
ATOM 737 N N . ASN B 1 19 ? 12.586 -3.053 -2.303 1 97.06 19 ASN B N 1
ATOM 738 C CA . ASN B 1 19 ? 12.719 -3.709 -1.007 1 97.06 19 ASN B CA 1
ATOM 739 C C . ASN B 1 19 ? 12.516 -5.219 -1.12 1 97.06 19 ASN B C 1
ATOM 741 O O . ASN B 1 19 ? 11.383 -5.691 -1.179 1 97.06 19 ASN B O 1
ATOM 745 N N . ASN B 1 20 ? 13.586 -5.973 -1.021 1 96.75 20 ASN B N 1
ATOM 746 C CA . ASN B 1 20 ? 13.531 -7.414 -1.242 1 96.75 20 ASN B CA 1
ATOM 747 C C . ASN B 1 20 ? 13.094 -8.156 0.017 1 96.75 20 ASN B C 1
ATOM 749 O O . ASN B 1 20 ? 12.914 -9.375 -0.006 1 96.75 20 ASN B O 1
ATOM 753 N N . ARG B 1 21 ? 12.859 -7.41 1.036 1 97.5 21 ARG B N 1
ATOM 754 C CA . ARG B 1 21 ? 12.422 -8.047 2.273 1 97.5 21 ARG B CA 1
ATOM 755 C C . ARG B 1 21 ? 10.914 -8.266 2.279 1 97.5 21 ARG B C 1
ATOM 757 O O . ARG B 1 21 ? 10.375 -8.914 3.178 1 97.5 21 ARG B O 1
ATOM 764 N N . ILE B 1 22 ? 10.203 -7.672 1.312 1 97.94 22 ILE B N 1
ATOM 765 C CA . ILE B 1 22 ? 8.758 -7.844 1.209 1 97.94 22 ILE B CA 1
ATOM 766 C C . ILE B 1 22 ? 8.43 -9.305 0.913 1 97.94 22 ILE B C 1
ATOM 768 O O . ILE B 1 22 ? 9.016 -9.906 0.011 1 97.94 22 ILE B O 1
ATOM 772 N N . THR B 1 23 ? 7.512 -9.883 1.708 1 97.62 23 THR B N 1
ATOM 773 C CA . THR B 1 23 ? 7.074 -11.258 1.501 1 97.62 23 THR B CA 1
ATOM 774 C C . THR B 1 23 ? 5.551 -11.359 1.563 1 97.62 23 THR B C 1
ATOM 776 O O . THR B 1 23 ? 4.902 -10.609 2.293 1 97.62 23 THR B O 1
ATOM 779 N N . VAL B 1 24 ? 5.059 -12.211 0.754 1 96.19 24 VAL B N 1
ATOM 780 C CA . VAL B 1 24 ? 3.66 -12.633 0.8 1 96.19 24 VAL B CA 1
ATOM 781 C C . VAL B 1 24 ? 3.582 -14.141 1.035 1 96.19 24 VAL B C 1
ATOM 783 O O . VAL B 1 24 ? 3.596 -14.922 0.083 1 96.19 24 VAL B O 1
ATOM 786 N N . PRO B 1 25 ? 3.516 -14.508 2.279 1 92.75 25 PRO B N 1
ATOM 787 C CA . PRO B 1 25 ? 3.529 -15.945 2.582 1 92.75 25 PRO B CA 1
ATOM 788 C C . PRO B 1 25 ? 2.354 -16.688 1.958 1 92.75 25 PRO B C 1
ATOM 790 O O . PRO B 1 25 ? 1.281 -16.109 1.768 1 92.75 25 PRO B O 1
ATOM 793 N N . PRO B 1 26 ? 2.627 -17.922 1.664 1 83.19 26 PRO B N 1
ATOM 794 C CA . PRO B 1 26 ? 1.535 -18.719 1.118 1 83.19 26 PRO B CA 1
ATOM 795 C C . PRO B 1 26 ? 0.383 -18.906 2.104 1 83.19 26 PRO B C 1
ATOM 797 O O . PRO B 1 26 ? 0.602 -18.922 3.318 1 83.19 26 PRO B O 1
ATOM 800 N N . VAL B 1 27 ? -0.781 -18.828 1.547 1 74.94 27 VAL B N 1
ATOM 801 C CA . VAL B 1 27 ? -1.963 -19 2.387 1 74.94 27 VAL B CA 1
ATOM 802 C C . VAL B 1 27 ? -2.279 -20.484 2.557 1 74.94 27 VAL B C 1
ATOM 804 O O . VAL B 1 27 ? -2.09 -21.266 1.63 1 74.94 27 VAL B O 1
ATOM 807 N N . MET B 1 28 ? -2.418 -20.844 3.756 1 71.62 28 MET B N 1
ATOM 808 C CA . MET B 1 28 ? -2.699 -22.25 4.039 1 71.62 28 MET B CA 1
ATOM 809 C C . MET B 1 28 ? -4.184 -22.547 3.848 1 71.62 28 MET B C 1
ATOM 811 O O . MET B 1 28 ? -4.555 -23.703 3.576 1 71.62 28 MET B O 1
ATOM 815 N N . LYS B 1 29 ? -5.016 -21.516 4.094 1 73 29 LYS B N 1
ATOM 816 C CA . LYS B 1 29 ? -6.445 -21.719 3.887 1 73 29 LYS B CA 1
ATOM 817 C C . LYS B 1 29 ? -6.973 -20.828 2.775 1 73 29 LYS B C 1
ATOM 819 O O . LYS B 1 29 ? -6.531 -19.672 2.633 1 73 29 LYS B O 1
ATOM 824 N N . ALA B 1 30 ? -7.871 -21.312 1.958 1 66.31 30 ALA B N 1
ATOM 825 C CA . ALA B 1 30 ? -8.383 -20.672 0.756 1 66.31 30 ALA B CA 1
ATOM 826 C C . ALA B 1 30 ? -9.023 -19.328 1.091 1 66.31 30 ALA B C 1
ATOM 828 O O . ALA B 1 30 ? -8.906 -18.359 0.325 1 66.31 30 ALA B O 1
ATOM 829 N N . ASP B 1 31 ? -9.633 -19.125 2.227 1 74.81 31 ASP B N 1
ATOM 830 C CA . ASP B 1 31 ? -10.406 -17.906 2.496 1 74.81 31 ASP B CA 1
ATOM 831 C C . ASP B 1 31 ? -9.648 -16.969 3.439 1 74.81 31 ASP B C 1
ATOM 833 O O . ASP B 1 31 ? -10.219 -16 3.949 1 74.81 31 ASP B O 1
ATOM 837 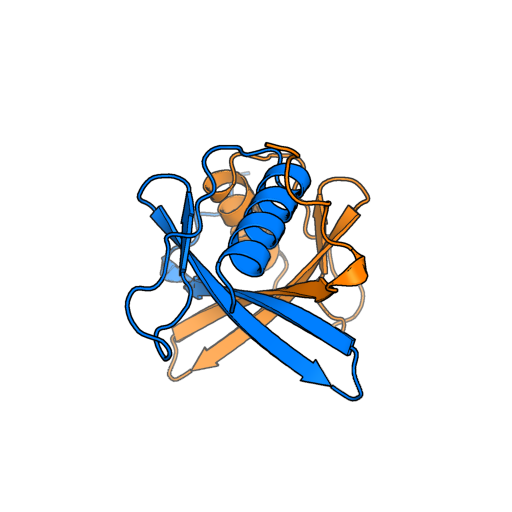N N . ALA B 1 32 ? -8.414 -17.344 3.488 1 78.12 32 ALA B N 1
ATOM 838 C CA . ALA B 1 32 ? -7.629 -16.531 4.402 1 78.12 32 ALA B CA 1
ATOM 839 C C . ALA B 1 32 ? -7.141 -15.258 3.717 1 78.12 32 ALA B C 1
ATOM 841 O O . ALA B 1 32 ? -6.926 -15.242 2.502 1 78.12 32 ALA B O 1
ATOM 842 N N . PRO B 1 33 ? -7.195 -14.188 4.5 1 82.88 33 PRO B N 1
ATOM 843 C CA . PRO B 1 33 ? -6.586 -12.977 3.943 1 82.88 33 PRO B CA 1
ATOM 844 C C . PRO B 1 33 ? -5.133 -13.188 3.525 1 82.88 33 PRO B C 1
ATOM 846 O O . PRO B 1 33 ? -4.395 -13.922 4.191 1 82.88 33 PRO B O 1
ATOM 849 N N . ILE B 1 34 ? -4.824 -12.695 2.373 1 93.5 34 ILE B N 1
ATOM 850 C CA . ILE B 1 34 ? -3.438 -12.719 1.923 1 93.5 34 ILE B CA 1
ATOM 851 C C . ILE B 1 34 ? -2.684 -11.531 2.52 1 93.5 34 ILE B C 1
ATOM 853 O O . ILE B 1 34 ? -2.984 -10.375 2.213 1 93.5 34 ILE B O 1
ATOM 857 N N . GLU B 1 35 ? -1.712 -11.859 3.346 1 97.06 35 GLU B N 1
ATOM 858 C CA . GLU B 1 35 ? -1.004 -10.836 4.109 1 97.06 35 GLU B CA 1
ATOM 859 C C . GLU B 1 35 ? 0.327 -10.477 3.455 1 97.06 35 GLU B C 1
ATOM 861 O O . GLU B 1 35 ? 0.936 -11.312 2.781 1 97.06 35 GLU B O 1
ATOM 866 N N . VAL B 1 36 ? 0.756 -9.305 3.652 1 97.62 36 VAL B N 1
ATOM 867 C CA . VAL B 1 36 ? 2.029 -8.805 3.15 1 97.62 36 VAL B CA 1
ATOM 868 C C . VAL B 1 36 ? 2.91 -8.367 4.32 1 97.62 36 VAL B C 1
ATOM 870 O O . VAL B 1 36 ? 2.439 -7.707 5.25 1 97.62 36 VAL B O 1
ATOM 873 N N . TYR B 1 37 ? 4.191 -8.719 4.242 1 98.12 37 TYR B N 1
ATOM 874 C CA . TYR B 1 37 ? 5.133 -8.414 5.316 1 98.12 37 TYR B CA 1
ATOM 875 C C . TYR B 1 37 ? 6.41 -7.797 4.766 1 98.12 37 TYR B C 1
ATOM 877 O O . TYR B 1 37 ? 6.77 -8.023 3.607 1 98.12 37 TYR B O 1
ATOM 885 N N . ILE B 1 38 ? 7.027 -7.004 5.543 1 97.69 38 ILE B N 1
ATOM 886 C CA . ILE B 1 38 ? 8.438 -6.664 5.406 1 97.69 38 ILE B CA 1
ATOM 887 C C . ILE B 1 38 ? 9.219 -7.227 6.59 1 97.69 38 ILE B C 1
ATOM 889 O O . ILE B 1 38 ? 9.125 -6.719 7.711 1 97.69 38 ILE B O 1
ATOM 893 N N . GLY B 1 39 ? 9.977 -8.266 6.305 1 95.31 39 GLY B N 1
ATOM 894 C CA . GLY B 1 39 ? 10.477 -9.031 7.434 1 95.31 39 GLY B CA 1
ATOM 895 C C . GLY B 1 39 ? 9.367 -9.609 8.297 1 95.31 39 GLY B C 1
ATOM 896 O O . GLY B 1 39 ? 8.477 -10.297 7.797 1 95.31 39 GLY B O 1
ATOM 897 N N . ASP B 1 40 ? 9.305 -9.227 9.609 1 95.25 40 ASP B N 1
ATOM 898 C CA . ASP B 1 40 ? 8.305 -9.727 10.539 1 95.25 40 ASP B CA 1
ATOM 899 C C . ASP B 1 40 ? 7.184 -8.703 10.734 1 95.25 40 ASP B C 1
ATOM 901 O O . ASP B 1 40 ? 6.234 -8.953 11.484 1 95.25 40 ASP B O 1
ATOM 905 N N . GLU B 1 41 ? 7.328 -7.648 10.062 1 94.94 41 GLU B N 1
ATOM 906 C CA . GLU B 1 41 ? 6.359 -6.574 10.242 1 94.94 41 GLU B CA 1
ATOM 907 C C . GLU B 1 41 ? 5.203 -6.699 9.258 1 94.94 41 GLU B C 1
ATOM 909 O O . GLU B 1 41 ? 5.418 -6.711 8.039 1 94.94 41 GLU B O 1
ATOM 914 N N . PHE B 1 42 ? 4.02 -6.824 9.789 1 97.12 42 PHE B N 1
ATOM 915 C CA . PHE B 1 42 ? 2.814 -6.855 8.969 1 97.12 42 PHE B CA 1
ATOM 916 C C . PHE B 1 42 ? 2.586 -5.512 8.289 1 97.12 42 PHE B C 1
ATOM 918 O O . PHE B 1 42 ? 2.617 -4.469 8.945 1 97.12 42 PHE B O 1
ATOM 925 N N . ILE B 1 43 ? 2.352 -5.531 6.984 1 96.88 43 ILE B N 1
ATOM 926 C CA . ILE B 1 43 ? 2.193 -4.305 6.215 1 96.88 43 ILE B CA 1
ATOM 927 C C . ILE B 1 43 ? 0.731 -4.133 5.812 1 96.88 43 ILE B C 1
ATOM 929 O O . ILE B 1 43 ? 0.191 -3.023 5.871 1 96.88 43 ILE B O 1
ATOM 933 N N . GLY B 1 44 ? 0.125 -5.219 5.336 1 97.81 44 GLY B N 1
ATOM 934 C CA . GLY B 1 44 ? -1.238 -5.098 4.844 1 97.81 44 GLY B CA 1
ATOM 935 C C . GLY B 1 44 ? -1.771 -6.379 4.234 1 97.81 44 GLY B C 1
ATOM 936 O O . GLY B 1 44 ? -1.201 -7.453 4.441 1 97.81 44 GLY B O 1
ATOM 937 N N . VAL B 1 45 ? -2.934 -6.164 3.559 1 97.06 45 VAL B N 1
ATOM 938 C CA . VAL B 1 45 ? -3.615 -7.324 2.992 1 97.06 45 VAL B CA 1
ATOM 939 C C . VAL B 1 45 ? -3.818 -7.121 1.493 1 97.06 45 VAL B C 1
ATOM 941 O O . VAL B 1 45 ? -3.998 -5.992 1.03 1 97.06 45 VAL B O 1
ATOM 944 N N . LEU B 1 46 ? -3.83 -8.289 0.826 1 96.81 46 LEU B N 1
ATOM 945 C CA . LEU B 1 46 ? -4.062 -8.297 -0.615 1 96.81 46 LEU B CA 1
ATOM 946 C C . LEU B 1 46 ? -5.449 -8.836 -0.94 1 96.81 46 LEU B C 1
ATOM 948 O O . LEU B 1 46 ? -5.848 -9.891 -0.432 1 96.81 46 LEU B O 1
ATOM 952 N N . HIS B 1 47 ? -6.176 -8.094 -1.802 1 96.38 47 HIS B N 1
ATOM 953 C CA . HIS B 1 47 ? -7.469 -8.523 -2.324 1 96.38 47 HIS B CA 1
ATOM 954 C C . HIS B 1 47 ? -7.41 -8.719 -3.834 1 96.38 47 HIS B C 1
ATOM 956 O O . HIS B 1 47 ? -6.852 -7.891 -4.555 1 96.38 47 HIS B O 1
ATOM 962 N N . ARG B 1 48 ? -7.906 -9.805 -4.242 1 95.5 48 ARG B N 1
ATOM 963 C CA . ARG B 1 48 ? -8.016 -10.094 -5.668 1 95.5 48 ARG B CA 1
ATOM 964 C C . ARG B 1 48 ? -9.438 -9.836 -6.168 1 95.5 48 ARG B C 1
ATOM 966 O O . ARG B 1 48 ? -10.406 -10.273 -5.547 1 95.5 48 ARG B O 1
ATOM 973 N N . ASP B 1 49 ? -9.492 -9.07 -7.203 1 96.25 49 ASP B N 1
ATOM 974 C CA . ASP B 1 49 ? -10.789 -8.82 -7.816 1 96.25 49 ASP B CA 1
ATOM 975 C C . ASP B 1 49 ? -10.75 -9.086 -9.32 1 96.25 49 ASP B C 1
ATOM 977 O O . ASP B 1 49 ? -9.703 -8.938 -9.953 1 96.25 49 ASP B O 1
ATOM 981 N N . GLU B 1 50 ? -11.844 -9.57 -9.844 1 96.06 50 GLU B N 1
ATOM 982 C CA . GLU B 1 50 ? -12.031 -9.734 -11.281 1 96.06 50 GLU B CA 1
ATOM 983 C C . GLU B 1 50 ? -13.312 -9.039 -11.75 1 96.06 50 GLU B C 1
ATOM 985 O O . GLU B 1 50 ? -14.391 -9.289 -11.219 1 96.06 50 GLU B O 1
ATOM 990 N N . ASP B 1 51 ? -13.141 -8.094 -12.562 1 95.06 51 ASP B N 1
ATOM 991 C CA . ASP B 1 51 ? -14.258 -7.352 -13.141 1 95.06 51 ASP B CA 1
ATOM 992 C C . ASP B 1 51 ? -14.195 -7.359 -14.664 1 95.06 51 ASP B C 1
ATOM 994 O O . ASP B 1 51 ? -13.25 -6.832 -15.258 1 95.06 51 ASP B O 1
ATOM 998 N N . GLU B 1 52 ? -15.172 -8.016 -15.297 1 95.44 52 GLU B N 1
ATOM 999 C CA . GLU B 1 52 ? -15.281 -8.078 -16.75 1 95.44 52 GLU B CA 1
ATOM 1000 C C . GLU B 1 52 ? -14 -8.633 -17.375 1 95.44 52 GLU B C 1
ATOM 1002 O O . GLU B 1 52 ? -13.469 -8.055 -18.312 1 95.44 52 GLU B O 1
ATOM 1007 N N . GLY B 1 53 ? -13.328 -9.562 -16.75 1 93.69 53 GLY B N 1
ATOM 1008 C CA . GLY B 1 53 ? -12.172 -10.258 -17.297 1 93.69 53 GLY B CA 1
ATOM 1009 C C . GLY B 1 53 ? -10.852 -9.617 -16.922 1 93.69 53 GLY B C 1
ATOM 1010 O O . GLY B 1 53 ? -9.789 -10.156 -17.234 1 93.69 53 GLY B O 1
ATOM 1011 N N . GLU B 1 54 ? -10.938 -8.461 -16.375 1 96.88 54 GLU B N 1
ATOM 1012 C CA . GLU B 1 54 ? -9.711 -7.801 -15.93 1 96.88 54 GLU B CA 1
ATOM 1013 C C . GLU B 1 54 ? -9.414 -8.102 -14.461 1 96.88 54 GLU B C 1
ATOM 1015 O O . GLU B 1 54 ? -10.242 -7.836 -13.586 1 96.88 54 GLU B O 1
ATOM 1020 N N . VAL B 1 55 ? -8.281 -8.719 -14.266 1 97.25 55 VAL B N 1
ATOM 1021 C CA . VAL B 1 55 ? -7.879 -9.078 -12.906 1 97.25 55 VAL B CA 1
ATOM 1022 C C . VAL B 1 55 ? -7.043 -7.949 -12.305 1 97.25 55 VAL B C 1
ATOM 1024 O O . VAL B 1 55 ? -6.172 -7.387 -12.977 1 97.25 55 VAL B O 1
ATOM 1027 N N . SER B 1 56 ? -7.395 -7.637 -11.094 1 98.06 56 SER B N 1
ATOM 1028 C CA . SER B 1 56 ? -6.605 -6.66 -10.352 1 98.06 56 SER B CA 1
ATOM 1029 C C . SER B 1 56 ? -6.387 -7.109 -8.906 1 98.06 56 SER B C 1
ATOM 1031 O O . SER B 1 56 ? -7.117 -7.961 -8.398 1 98.06 56 SER B O 1
ATOM 1033 N N . TYR B 1 57 ? -5.391 -6.605 -8.297 1 97.75 57 TYR B N 1
ATOM 1034 C CA . TYR B 1 57 ? -5.012 -6.832 -6.902 1 97.75 57 TYR B CA 1
ATOM 1035 C C . TYR B 1 57 ? -4.918 -5.512 -6.141 1 97.75 57 TYR B C 1
ATOM 1037 O O . TYR B 1 57 ? -4.398 -4.523 -6.664 1 97.75 57 TYR B O 1
ATOM 1045 N N . SER B 1 58 ? -5.516 -5.543 -5.031 1 97.81 58 SER B N 1
ATOM 1046 C CA . SER B 1 58 ? -5.438 -4.344 -4.203 1 97.81 58 SER B CA 1
ATOM 1047 C C . SER B 1 58 ? -4.719 -4.629 -2.889 1 97.81 58 SER B C 1
ATOM 1049 O O . SER B 1 58 ? -5.141 -5.488 -2.115 1 97.81 58 SER B O 1
ATOM 1051 N N . LEU B 1 59 ? -3.641 -3.947 -2.707 1 98.38 59 LEU B N 1
ATOM 1052 C CA . LEU B 1 59 ? -3.006 -3.936 -1.395 1 98.38 59 LEU B CA 1
ATOM 1053 C C . LEU B 1 59 ? -3.609 -2.852 -0.508 1 98.38 59 LEU B C 1
ATOM 1055 O O . LEU B 1 59 ? -3.664 -1.683 -0.898 1 98.38 59 LEU B O 1
ATOM 1059 N N . VAL B 1 60 ? -4.086 -3.283 0.605 1 98.31 60 VAL B N 1
ATOM 1060 C CA . VAL B 1 60 ? -4.664 -2.336 1.555 1 98.31 60 VAL B CA 1
ATOM 1061 C C . VAL B 1 60 ? -3.84 -2.324 2.84 1 98.31 60 VAL B C 1
ATOM 1063 O O . VAL B 1 60 ? -3.707 -3.354 3.508 1 98.31 60 VAL B O 1
ATOM 1066 N N . MET B 1 61 ? -3.238 -1.21 3.148 1 98.31 61 MET B N 1
ATOM 1067 C CA . MET B 1 61 ? -2.51 -0.964 4.391 1 98.31 61 MET B CA 1
ATOM 1068 C C . MET B 1 61 ? -3.26 0.024 5.273 1 98.31 61 MET B C 1
ATOM 1070 O O . MET B 1 61 ? -3.488 1.169 4.879 1 98.31 61 MET B O 1
ATOM 1074 N N . THR B 1 62 ? -3.635 -0.407 6.449 1 98.06 62 THR B N 1
ATOM 1075 C CA . THR B 1 62 ? -4.312 0.471 7.398 1 98.06 62 THR B CA 1
ATOM 1076 C C . THR B 1 62 ? -3.344 0.958 8.477 1 98.06 62 THR B C 1
ATOM 1078 O O . THR B 1 62 ? -2.672 0.152 9.125 1 98.06 62 THR B O 1
ATOM 1081 N N . ILE B 1 63 ? -3.281 2.221 8.586 1 98.25 63 ILE B N 1
ATOM 1082 C CA . ILE B 1 63 ? -2.393 2.881 9.539 1 98.25 63 ILE B CA 1
ATOM 1083 C C . ILE B 1 63 ? -3.215 3.66 10.562 1 98.25 63 ILE B C 1
ATOM 1085 O O . ILE B 1 63 ? -4.02 4.52 10.195 1 98.25 63 ILE B O 1
ATOM 1089 N N . LEU B 1 64 ? -2.973 3.324 11.797 1 97.88 64 LEU B N 1
ATOM 1090 C CA . LEU B 1 64 ? -3.656 4.074 12.852 1 97.88 64 LEU B CA 1
ATOM 1091 C C . LEU B 1 64 ? -2.908 5.363 13.172 1 97.88 64 LEU B C 1
ATOM 1093 O O . LEU B 1 64 ? -1.675 5.379 13.203 1 97.88 64 LEU B O 1
ATOM 1097 N N . ASP B 1 65 ? -3.623 6.363 13.398 1 97.06 65 ASP B N 1
ATOM 1098 C CA . ASP B 1 65 ? -3.025 7.648 13.75 1 97.06 65 ASP B CA 1
ATOM 1099 C C . ASP B 1 65 ? -2.004 7.484 14.875 1 97.06 65 ASP B C 1
ATOM 1101 O O . ASP B 1 65 ? -0.907 8.039 14.812 1 97.06 65 ASP B O 1
ATOM 1105 N N . MET B 1 66 ? -2.359 6.723 15.82 1 95.19 66 MET B N 1
ATOM 1106 C CA . MET B 1 66 ? -1.517 6.574 17 1 95.19 66 MET B CA 1
ATOM 1107 C C . MET B 1 66 ? -0.193 5.902 16.656 1 95.19 66 MET B C 1
ATOM 1109 O O . MET B 1 66 ? 0.765 5.969 17.422 1 95.19 66 MET B O 1
ATOM 1113 N N . ASP B 1 67 ? -0.098 5.254 15.547 1 95.94 67 ASP B N 1
ATOM 1114 C CA . ASP B 1 67 ? 1.118 4.555 15.141 1 95.94 67 ASP B CA 1
ATOM 1115 C C . ASP B 1 67 ? 2.031 5.469 14.328 1 95.94 67 ASP B C 1
ATOM 1117 O O . ASP B 1 67 ? 3.172 5.105 14.031 1 95.94 67 ASP B O 1
ATOM 1121 N N . LEU B 1 68 ? 1.602 6.648 14.016 1 97.06 68 LEU B N 1
ATOM 1122 C CA . LEU B 1 68 ? 2.381 7.566 13.188 1 97.06 68 LEU B CA 1
ATOM 1123 C C . LEU B 1 68 ? 3.482 8.227 14.008 1 97.06 68 LEU B C 1
ATOM 1125 O O . LEU B 1 68 ? 3.291 8.523 15.188 1 97.06 68 LEU B O 1
ATOM 1129 N N . PRO B 1 69 ? 4.625 8.406 13.336 1 95.38 69 PRO B N 1
ATOM 1130 C CA . PRO B 1 69 ? 5.684 9.141 14.031 1 95.38 69 PRO B CA 1
ATOM 1131 C C . PRO B 1 69 ? 5.324 10.602 14.281 1 95.38 69 PRO B C 1
ATOM 1133 O O . PRO B 1 69 ? 4.445 11.148 13.617 1 95.38 69 PRO B O 1
ATOM 1136 N N . PRO B 1 70 ? 6.012 11.156 15.328 1 89.88 70 PRO B N 1
ATOM 1137 C CA . PRO B 1 70 ? 5.82 12.602 15.516 1 89.88 70 PRO B CA 1
ATOM 1138 C C . P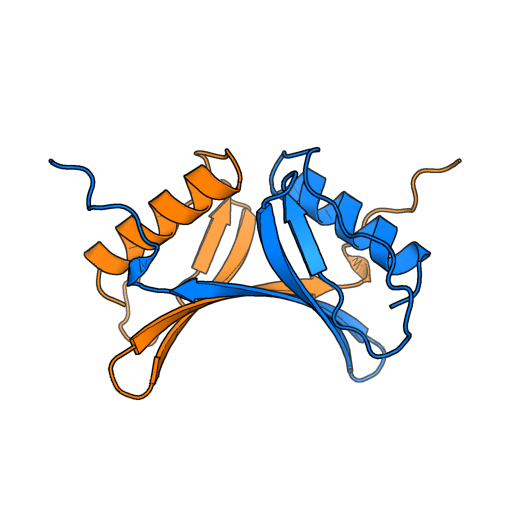RO B 1 70 ? 6.414 13.422 14.375 1 89.88 70 PRO B C 1
ATOM 1140 O O . PRO B 1 70 ? 7.234 12.914 13.602 1 89.88 70 PRO B O 1
ATOM 1143 N N . LEU B 1 71 ? 5.75 14.633 14.102 1 78.81 71 LEU B N 1
ATOM 1144 C CA . LEU B 1 71 ? 6.367 15.5 13.102 1 78.81 71 LEU B CA 1
ATOM 1145 C C . LEU B 1 71 ? 7.852 15.703 13.398 1 78.81 71 LEU B C 1
ATOM 1147 O O . LEU B 1 71 ? 8.25 15.766 14.562 1 78.81 71 LEU B O 1
ATOM 1151 N N . PRO B 1 72 ? 8.586 15.562 12.266 1 60.91 72 PRO B N 1
ATOM 1152 C CA . PRO B 1 72 ? 9.961 15.922 12.586 1 60.91 72 PRO B CA 1
ATOM 1153 C C . PRO B 1 72 ? 10.078 17.328 13.18 1 60.91 72 PRO B C 1
ATOM 1155 O O . PRO B 1 72 ? 9.305 18.219 12.828 1 60.91 72 PRO B O 1
ATOM 1158 N N . GLU B 1 73 ? 10.375 17.375 14.461 1 55.81 73 GLU B N 1
ATOM 1159 C CA . GLU B 1 73 ? 10.656 18.688 15.031 1 55.81 73 GLU B CA 1
ATOM 1160 C C . GLU B 1 73 ? 11.438 19.562 14.055 1 55.81 73 GLU B C 1
ATOM 1162 O O . GLU B 1 73 ? 12.328 19.078 13.352 1 55.81 73 GLU B O 1
ATOM 1167 N N . LEU B 1 74 ? 10.664 20.641 13.555 1 48 74 LEU B N 1
ATOM 1168 C CA . LEU B 1 74 ? 11.5 21.641 12.883 1 48 74 LEU B CA 1
ATOM 1169 C C . LEU B 1 74 ? 12.75 21.922 13.711 1 48 74 LEU B C 1
ATOM 1171 O O . LEU B 1 74 ? 12.719 21.859 14.938 1 48 74 LEU B O 1
#

Nearest PDB structures (foldseek):
  5xrw-assembly1_C  TM=4.428E-01  e=2.857E-01  Helicobacter pylori 26695
  5xrw-assembly2_B  TM=3.877E-01  e=2.685E-01  Helicobacter pylori 26695
  8t8o-assembly1_N  TM=4.587E-01  e=6.417E-01  Salmonella enterica subsp. enterica serovar Typhimurium
  8umd-assembly1_D  TM=4.411E-01  e=6.829E-01  Salmonella enterica subsp. enterica serovar Typhimurium
  8wiw-assembly1_0  TM=3.843E-01  e=6.417E-01  Salmonella enterica subsp. enterica serovar Typhimurium str. LT2

Solvent-accessible surface area (backbone atoms only — not comparable to full-atom values): 8648 Å² total; per-residue (Å²): 129,53,70,67,56,47,52,20,52,36,52,39,50,21,60,73,52,68,30,84,55,49,43,53,67,83,71,90,50,92,86,51,81,40,46,34,24,48,69,90,42,81,55,34,36,52,43,81,49,74,57,96,86,44,45,34,34,34,40,42,28,76,42,47,55,89,75,43,54,75,69,76,75,126,131,51,72,66,55,46,53,20,51,37,52,39,51,22,60,73,52,68,30,87,54,50,44,55,67,83,71,89,48,92,86,52,81,37,48,33,23,48,71,90,42,80,55,33,36,51,43,79,46,74,58,96,84,45,45,34,34,34,40,42,28,76,42,48,55,89,76,44,54,76,70,76,76,126